Protein AF-A0A950SJ59-F1 (afdb_monomer_lite)

pLDDT: mean 78.63, std 16.85, range [39.66, 96.44]

Secondary structure (DSSP, 8-state):
---PPPP---TTS-GGG---GGGPPPPTTGGGS-TTPPP-PPPHHHHHH--SHHHHHHHHHHHHHHS-S-----------

Radius of gyration: 23.07 Å; chains: 1; bounding box: 64×28×52 Å

Structure (mmCIF, N/CA/C/O backbone):
data_AF-A0A950SJ59-F1
#
_entry.id   AF-A0A950SJ59-F1
#
loop_
_atom_site.group_PDB
_atom_site.id
_atom_site.type_symbol
_atom_site.label_atom_id
_atom_site.label_alt_id
_atom_site.label_comp_id
_atom_site.label_asym_id
_atom_site.label_entity_id
_atom_site.label_seq_id
_atom_site.pdbx_PDB_ins_code
_atom_site.Cartn_x
_atom_site.Cartn_y
_atom_site.Cartn_z
_atom_site.occupancy
_atom_site.B_iso_or_equiv
_atom_site.auth_seq_id
_atom_site.auth_comp_id
_atom_site.auth_asym_id
_atom_site.auth_atom_id
_atom_site.pdbx_PDB_model_num
ATOM 1 N N . MET A 1 1 ? 52.324 9.074 -7.946 1.00 43.38 1 MET A N 1
ATOM 2 C CA . MET A 1 1 ? 51.149 8.569 -8.695 1.00 43.38 1 MET A CA 1
ATOM 3 C C . MET A 1 1 ? 50.183 7.945 -7.697 1.00 43.38 1 MET A C 1
ATOM 5 O O . MET A 1 1 ? 50.570 7.002 -7.018 1.00 43.38 1 MET A O 1
ATOM 9 N N . LYS A 1 2 ? 48.989 8.526 -7.513 1.00 42.88 2 LYS A N 1
ATOM 10 C CA . LYS A 1 2 ? 47.970 7.999 -6.589 1.00 42.88 2 LYS A CA 1
ATOM 11 C C . LYS A 1 2 ? 47.507 6.632 -7.110 1.00 42.88 2 LYS A C 1
ATOM 13 O O . LYS A 1 2 ? 46.994 6.557 -8.218 1.00 42.88 2 LYS A O 1
ATOM 18 N N . LYS A 1 3 ? 47.747 5.562 -6.347 1.00 48.03 3 LYS A N 1
ATOM 19 C CA . LYS A 1 3 ? 47.222 4.225 -6.650 1.00 48.03 3 LYS A CA 1
ATOM 20 C C . LYS A 1 3 ? 45.758 4.190 -6.219 1.00 48.03 3 LYS A C 1
ATOM 22 O O . LYS A 1 3 ? 45.479 4.250 -5.025 1.00 48.03 3 LYS A O 1
ATOM 27 N N . GLU A 1 4 ? 44.843 4.129 -7.179 1.00 54.09 4 GLU A N 1
ATOM 28 C CA . GLU A 1 4 ? 43.444 3.809 -6.905 1.00 54.09 4 GLU A CA 1
ATOM 29 C C . GLU A 1 4 ? 43.330 2.327 -6.535 1.00 54.09 4 GLU A C 1
ATOM 31 O O . GLU A 1 4 ? 43.821 1.442 -7.236 1.00 54.09 4 GLU A O 1
ATOM 36 N N . SER A 1 5 ? 42.732 2.067 -5.376 1.00 52.12 5 SER A N 1
ATOM 37 C CA . SER A 1 5 ? 42.542 0.731 -4.818 1.00 52.12 5 SER A CA 1
ATOM 38 C C . SER A 1 5 ? 41.596 -0.096 -5.702 1.00 52.12 5 SER A C 1
ATOM 40 O O . SER A 1 5 ? 40.554 0.425 -6.110 1.00 52.12 5 SER A O 1
ATOM 42 N N . PRO A 1 6 ? 41.869 -1.391 -5.959 1.00 49.38 6 PRO A N 1
ATOM 43 C CA . PRO A 1 6 ? 40.958 -2.214 -6.740 1.00 49.38 6 PRO A CA 1
ATOM 44 C C . PRO A 1 6 ? 39.660 -2.396 -5.948 1.00 49.38 6 PRO A C 1
ATOM 46 O O . PRO A 1 6 ? 39.677 -2.789 -4.776 1.00 49.38 6 PRO A O 1
ATOM 49 N N . LYS A 1 7 ? 38.516 -2.085 -6.569 1.00 60.25 7 LYS A N 1
ATOM 50 C CA . LYS A 1 7 ? 37.201 -2.341 -5.971 1.00 60.25 7 LYS A CA 1
ATOM 51 C C . LYS A 1 7 ? 37.109 -3.833 -5.652 1.00 60.25 7 LYS A C 1
ATOM 53 O O . LYS A 1 7 ? 37.231 -4.659 -6.552 1.00 60.25 7 LYS A O 1
ATOM 58 N N . ARG A 1 8 ? 36.920 -4.165 -4.368 1.00 57.31 8 ARG A N 1
ATOM 59 C CA . ARG A 1 8 ? 36.701 -5.533 -3.874 1.00 57.31 8 ARG A CA 1
ATOM 60 C C . ARG A 1 8 ? 35.582 -6.183 -4.692 1.00 57.31 8 ARG A C 1
ATOM 62 O O . ARG A 1 8 ? 34.412 -5.863 -4.507 1.00 57.31 8 ARG A O 1
ATOM 69 N N . GLY A 1 9 ? 35.964 -7.051 -5.625 1.00 53.28 9 GLY A N 1
ATOM 70 C CA . GLY A 1 9 ? 35.036 -7.848 -6.412 1.00 53.28 9 GLY A CA 1
ATOM 71 C C . GLY A 1 9 ? 34.282 -8.814 -5.505 1.00 53.28 9 GLY A C 1
ATOM 72 O O . GLY A 1 9 ? 34.865 -9.396 -4.593 1.00 53.28 9 GLY A O 1
ATOM 73 N N . PHE A 1 10 ? 32.983 -8.948 -5.756 1.00 60.56 10 PHE A N 1
ATOM 74 C CA . PHE A 1 10 ? 32.040 -9.841 -5.087 1.00 60.56 10 PHE A CA 1
ATOM 75 C C . PHE A 1 10 ? 32.570 -11.288 -5.026 1.00 60.56 10 PHE A C 1
ATOM 77 O O . PHE A 1 10 ? 32.358 -12.073 -5.949 1.00 60.56 10 PHE A O 1
ATOM 84 N N . ALA A 1 11 ? 33.249 -11.654 -3.938 1.00 62.88 11 ALA A N 1
ATOM 85 C CA . ALA A 1 11 ? 33.952 -12.931 -3.765 1.00 62.88 11 ALA A CA 1
ATOM 86 C C . ALA A 1 11 ? 33.032 -14.142 -3.477 1.00 62.88 11 ALA A C 1
ATOM 88 O O . ALA A 1 11 ? 33.436 -15.079 -2.798 1.00 62.88 11 ALA A O 1
ATOM 89 N N . GLY A 1 12 ? 31.792 -14.133 -3.971 1.00 70.25 12 GLY A N 1
ATOM 90 C CA . GLY A 1 12 ? 30.815 -15.195 -3.693 1.00 70.25 12 GLY A CA 1
ATOM 91 C C . GLY A 1 12 ? 29.738 -15.401 -4.758 1.00 70.25 12 GLY A C 1
ATOM 92 O O . GLY A 1 12 ? 28.816 -16.177 -4.539 1.00 70.25 12 GLY A O 1
ATOM 93 N N . THR A 1 13 ? 29.827 -14.723 -5.905 1.00 80.81 13 THR A N 1
ATOM 94 C CA . THR A 1 13 ? 28.865 -14.882 -7.011 1.00 80.81 13 THR A CA 1
ATOM 95 C C . THR A 1 13 ? 29.574 -15.451 -8.234 1.00 80.81 13 THR A C 1
ATOM 97 O O . TH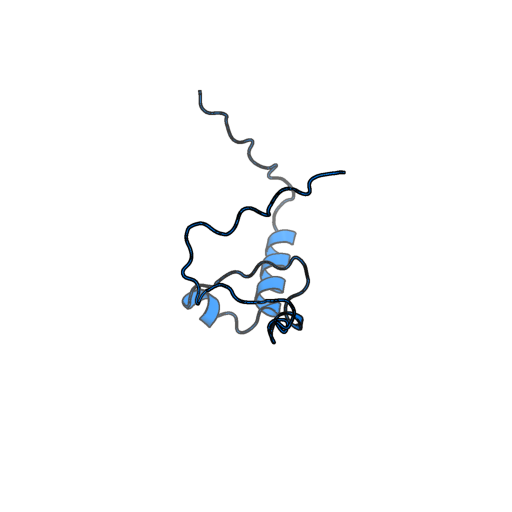R A 1 13 ? 30.718 -15.081 -8.513 1.00 80.81 13 THR A O 1
ATOM 100 N N . ARG A 1 14 ? 28.923 -16.379 -8.951 1.00 82.44 14 ARG A N 1
ATOM 101 C CA . ARG A 1 14 ? 29.463 -16.905 -10.217 1.00 82.44 14 ARG A CA 1
ATOM 102 C C . ARG A 1 14 ? 29.550 -15.783 -11.253 1.00 82.44 14 ARG A C 1
ATOM 104 O O . ARG A 1 14 ? 28.824 -14.793 -11.156 1.00 82.44 14 ARG A O 1
ATOM 111 N N . SER A 1 15 ? 30.423 -15.942 -12.245 1.00 83.62 15 SER A N 1
ATOM 112 C CA . SER A 1 15 ? 30.625 -14.976 -13.336 1.00 83.62 15 SER A CA 1
ATOM 113 C C . SER A 1 15 ? 29.322 -14.551 -14.009 1.00 83.62 15 SER A C 1
ATOM 115 O O . SER A 1 15 ? 29.144 -13.368 -14.287 1.00 83.62 15 SER A O 1
ATOM 117 N N . GLU A 1 16 ? 28.400 -15.493 -14.201 1.00 83.81 16 GLU A N 1
ATOM 118 C CA . GLU A 1 16 ? 27.108 -15.283 -14.870 1.00 83.81 16 GLU A CA 1
ATOM 119 C C . GLU A 1 16 ? 26.173 -14.321 -14.115 1.00 83.81 16 GLU A C 1
ATOM 121 O O . GLU A 1 16 ? 25.278 -13.739 -14.718 1.00 83.81 16 GLU A O 1
ATOM 126 N N . TYR A 1 17 ? 26.383 -14.117 -12.809 1.00 83.44 17 TYR A N 1
ATOM 127 C CA . TYR A 1 17 ? 25.578 -13.213 -11.976 1.00 83.44 17 TYR A CA 1
ATOM 128 C C . TYR A 1 17 ? 26.165 -11.800 -11.867 1.00 83.44 17 TYR A C 1
ATOM 130 O O . TYR A 1 17 ? 25.687 -10.979 -11.079 1.00 83.44 17 TYR A O 1
ATOM 138 N N . ARG A 1 18 ? 27.197 -11.482 -12.656 1.00 83.50 18 ARG A N 1
ATOM 139 C CA . ARG A 1 18 ? 27.710 -10.114 -12.800 1.00 83.50 18 ARG A CA 1
ATOM 140 C C . ARG A 1 18 ? 26.821 -9.328 -13.757 1.00 83.50 18 ARG A C 1
ATOM 142 O O . ARG A 1 18 ? 27.195 -9.053 -14.892 1.00 83.50 18 ARG A O 1
ATOM 149 N N . PHE A 1 19 ? 25.627 -8.990 -13.289 1.00 84.44 19 PHE A N 1
ATOM 150 C CA . PHE A 1 19 ? 24.699 -8.172 -14.056 1.00 84.44 19 PHE A CA 1
ATOM 151 C C . PHE A 1 19 ? 25.197 -6.725 -14.127 1.00 84.44 19 PHE A C 1
ATOM 153 O O . PHE A 1 19 ? 25.475 -6.100 -13.101 1.00 84.44 19 PHE A O 1
ATOM 160 N N . ASP A 1 20 ? 25.298 -6.196 -15.344 1.00 84.81 20 ASP A N 1
ATOM 161 C CA . ASP A 1 20 ? 25.508 -4.773 -15.578 1.00 84.81 20 ASP A C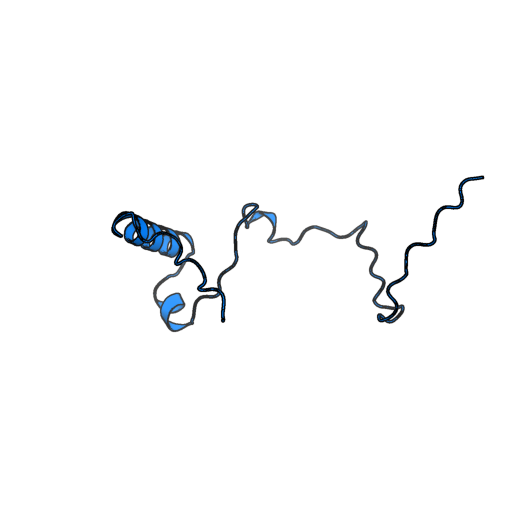A 1
ATOM 162 C C . ASP A 1 20 ? 24.160 -4.046 -15.493 1.00 84.81 20 ASP A C 1
ATOM 164 O O . ASP A 1 20 ? 23.312 -4.146 -16.381 1.00 84.81 20 ASP A O 1
ATOM 168 N N . TYR A 1 21 ? 23.955 -3.322 -14.394 1.00 84.69 21 TYR A N 1
ATOM 169 C CA . TYR A 1 21 ? 22.732 -2.560 -14.153 1.00 84.69 21 TYR A CA 1
ATOM 170 C C . TYR A 1 21 ? 22.753 -1.154 -14.772 1.00 84.69 21 TYR A C 1
ATOM 172 O O . TYR A 1 21 ? 21.776 -0.424 -14.616 1.00 84.69 21 TYR A O 1
ATOM 180 N N . SER A 1 22 ? 23.814 -0.752 -15.485 1.00 87.31 22 SER A N 1
ATOM 181 C CA . SER A 1 22 ? 23.894 0.578 -16.115 1.00 87.31 22 SER A CA 1
ATOM 182 C C . SER A 1 22 ? 22.798 0.811 -17.161 1.00 87.31 22 SER A C 1
ATOM 184 O O . SER A 1 22 ? 22.313 1.930 -17.311 1.00 87.31 22 SER A O 1
ATOM 186 N N . ALA A 1 23 ? 22.356 -0.256 -17.830 1.00 84.56 23 ALA A N 1
ATOM 187 C CA . ALA A 1 23 ? 21.250 -0.248 -18.786 1.00 84.56 23 ALA A CA 1
ATOM 188 C C . ALA A 1 23 ? 19.925 -0.774 -18.194 1.00 84.56 23 ALA A C 1
ATOM 190 O O . ALA A 1 23 ? 18.950 -0.972 -18.927 1.00 84.56 23 ALA A O 1
ATOM 191 N N . ALA A 1 24 ? 19.868 -1.041 -16.885 1.00 88.00 24 ALA A N 1
ATOM 192 C CA . ALA A 1 24 ? 18.667 -1.577 -16.261 1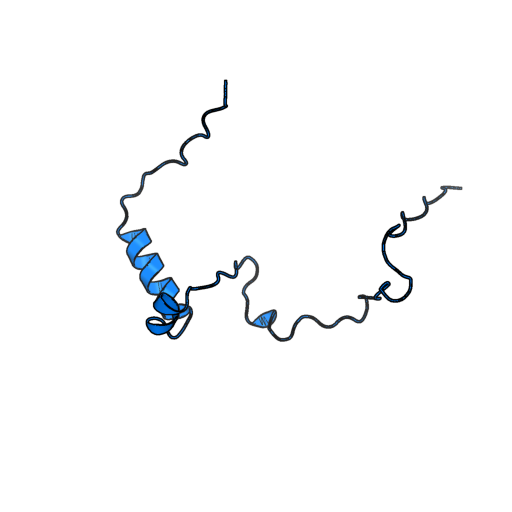.00 88.00 24 ALA A CA 1
ATOM 193 C C . ALA A 1 24 ? 17.537 -0.542 -16.280 1.00 88.00 24 ALA A C 1
ATOM 195 O O . ALA A 1 24 ? 17.713 0.625 -15.933 1.00 88.00 24 ALA A O 1
ATOM 196 N N . LYS A 1 25 ? 16.340 -0.986 -16.666 1.00 87.44 25 LYS A N 1
ATOM 197 C CA . LYS A 1 25 ? 15.144 -0.146 -16.620 1.00 87.44 25 LYS A CA 1
ATOM 198 C C . LYS A 1 25 ? 14.529 -0.188 -15.219 1.00 87.44 25 LYS A C 1
ATOM 200 O O . LYS A 1 25 ? 14.477 -1.267 -14.622 1.00 87.44 25 LYS A O 1
ATOM 205 N N . PRO A 1 26 ? 14.008 0.942 -14.708 1.00 83.44 26 PRO A N 1
ATOM 206 C CA . PRO A 1 26 ? 13.218 0.945 -13.485 1.00 83.44 26 PRO A CA 1
ATOM 207 C C . PRO A 1 26 ? 12.055 -0.046 -13.582 1.00 83.44 26 PRO A C 1
ATOM 209 O O . PRO A 1 26 ? 11.474 -0.241 -14.652 1.00 83.44 26 PRO A O 1
ATOM 212 N N . ASN A 1 27 ? 11.694 -0.664 -12.456 1.00 86.06 27 ASN A N 1
ATOM 213 C CA . ASN A 1 27 ? 10.551 -1.572 -12.397 1.00 86.06 27 ASN A CA 1
ATOM 214 C C . ASN A 1 27 ? 9.288 -0.862 -12.925 1.00 86.06 27 ASN A C 1
ATOM 216 O O . ASN A 1 27 ? 8.985 0.257 -12.513 1.00 86.06 27 ASN A O 1
ATOM 220 N N . ARG A 1 28 ? 8.513 -1.530 -13.791 1.00 87.69 28 ARG A N 1
ATOM 221 C CA . ARG A 1 28 ? 7.265 -1.003 -14.379 1.00 87.69 28 ARG A CA 1
ATOM 222 C C . ARG A 1 28 ? 6.228 -0.539 -13.346 1.00 87.69 28 ARG A C 1
ATOM 224 O O . ARG A 1 28 ? 5.327 0.226 -13.676 1.00 87.69 28 ARG A O 1
ATOM 231 N N . PHE A 1 29 ? 6.338 -1.012 -12.107 1.00 84.19 29 PHE A N 1
ATOM 232 C CA . PHE A 1 29 ? 5.471 -0.634 -10.994 1.00 84.19 29 PHE A CA 1
ATOM 233 C C . PHE A 1 29 ? 6.075 0.424 -10.068 1.00 84.19 29 PHE A C 1
ATOM 235 O O . PHE A 1 29 ? 5.359 0.926 -9.209 1.00 84.19 29 PHE A O 1
ATOM 242 N N . ALA A 1 30 ? 7.348 0.794 -10.244 1.00 83.94 30 ALA A N 1
ATOM 243 C CA . ALA A 1 30 ? 8.022 1.770 -9.387 1.00 83.94 30 ALA A CA 1
ATOM 244 C C . ALA A 1 30 ? 7.279 3.111 -9.374 1.00 83.94 30 ALA A C 1
ATOM 246 O O . ALA A 1 30 ? 7.054 3.671 -8.312 1.00 83.94 30 ALA A O 1
ATOM 247 N N . ALA A 1 31 ? 6.785 3.561 -10.531 1.00 85.06 31 ALA A N 1
ATOM 248 C CA . ALA A 1 31 ? 6.006 4.796 -10.637 1.00 85.06 31 ALA A CA 1
ATOM 249 C C . ALA A 1 31 ? 4.668 4.764 -9.869 1.00 85.06 31 ALA A C 1
ATOM 251 O O . ALA A 1 31 ? 4.100 5.813 -9.582 1.00 85.06 31 ALA A O 1
ATOM 252 N N . ARG A 1 32 ? 4.141 3.575 -9.545 1.00 84.44 32 ARG A N 1
ATOM 253 C CA . ARG A 1 32 ? 2.881 3.426 -8.795 1.00 84.44 32 ARG A CA 1
ATOM 254 C C . ARG A 1 32 ? 3.082 3.532 -7.286 1.00 84.44 32 ARG A C 1
ATOM 256 O O . ARG A 1 32 ? 2.106 3.682 -6.557 1.00 84.44 32 ARG A O 1
ATOM 263 N N . ILE A 1 33 ? 4.324 3.429 -6.820 1.00 83.06 33 ILE A N 1
ATOM 264 C CA . ILE A 1 33 ? 4.677 3.462 -5.407 1.00 83.06 33 ILE A CA 1
ATOM 265 C C . ILE A 1 33 ? 5.332 4.812 -5.141 1.00 83.06 33 ILE A C 1
ATOM 267 O O . ILE A 1 33 ? 6.377 5.125 -5.705 1.00 83.06 33 ILE A O 1
ATOM 271 N N . LYS A 1 34 ? 4.708 5.629 -4.288 1.00 84.50 34 LYS A N 1
ATOM 272 C CA . LYS A 1 34 ? 5.304 6.907 -3.890 1.00 84.50 34 LYS A CA 1
ATOM 273 C C . LYS A 1 34 ? 6.607 6.641 -3.146 1.00 84.50 34 LYS A C 1
ATOM 275 O O . LYS A 1 34 ? 6.685 5.696 -2.357 1.00 84.50 34 LYS A O 1
ATOM 280 N N . GLU A 1 35 ? 7.604 7.482 -3.377 1.00 84.88 35 GLU A N 1
ATOM 281 C CA . GLU A 1 35 ? 8.871 7.409 -2.659 1.00 84.88 35 GLU A CA 1
ATOM 282 C C . GLU A 1 35 ? 8.628 7.400 -1.138 1.00 84.88 35 GLU A C 1
ATOM 284 O O . GLU A 1 35 ? 7.768 8.122 -0.632 1.00 84.88 35 GLU A O 1
ATOM 289 N N . GLY A 1 36 ? 9.315 6.507 -0.419 1.00 85.06 36 GLY A N 1
ATOM 290 C CA . GLY A 1 36 ? 9.115 6.303 1.021 1.00 85.06 36 GLY A CA 1
ATOM 291 C C . GLY A 1 36 ? 7.912 5.435 1.418 1.00 85.06 36 GLY A C 1
ATOM 292 O O . GLY A 1 36 ? 7.692 5.224 2.609 1.00 85.06 36 GLY A O 1
ATOM 293 N N . SER A 1 37 ? 7.140 4.895 0.468 1.00 86.31 37 SER A N 1
ATOM 294 C CA . SER A 1 37 ? 6.054 3.958 0.793 1.00 86.31 37 SER A CA 1
ATOM 295 C C . SER A 1 37 ? 6.597 2.591 1.214 1.00 86.31 37 SER A C 1
ATOM 297 O O . SER A 1 37 ? 7.514 2.055 0.593 1.00 86.31 37 SER A O 1
ATOM 299 N N . VAL A 1 38 ? 5.970 1.988 2.225 1.00 86.94 38 VAL A N 1
ATOM 300 C CA . VAL A 1 38 ? 6.246 0.614 2.664 1.00 86.94 38 VAL A CA 1
ATOM 301 C C . VAL A 1 38 ? 5.169 -0.312 2.106 1.00 86.94 38 VAL A C 1
ATOM 303 O O . VAL A 1 38 ? 3.978 -0.044 2.259 1.00 86.94 38 VAL A O 1
ATOM 306 N N . ALA A 1 39 ? 5.582 -1.403 1.459 1.00 87.50 39 ALA A N 1
ATOM 307 C CA . ALA A 1 39 ? 4.665 -2.453 1.033 1.00 87.50 39 ALA A CA 1
ATOM 308 C C . ALA A 1 39 ? 4.357 -3.379 2.217 1.00 87.50 39 ALA A C 1
ATOM 310 O O . ALA A 1 39 ? 5.273 -3.914 2.841 1.00 87.50 39 ALA A O 1
ATOM 311 N N . VAL A 1 40 ? 3.072 -3.568 2.510 1.00 89.50 40 VAL A N 1
ATOM 312 C CA . VAL A 1 40 ? 2.584 -4.478 3.552 1.00 89.50 40 VAL A CA 1
ATOM 313 C C . VAL A 1 40 ? 1.730 -5.545 2.881 1.00 89.50 40 VAL A C 1
ATOM 315 O O . VAL A 1 40 ? 0.906 -5.228 2.023 1.00 89.50 40 VAL A O 1
ATOM 318 N N . LEU A 1 41 ? 1.948 -6.804 3.253 1.00 92.31 41 LEU A N 1
ATOM 319 C CA . LEU A 1 41 ? 1.115 -7.916 2.814 1.00 92.31 41 LEU A CA 1
ATOM 320 C C . LEU A 1 41 ? -0.098 -8.020 3.742 1.00 92.31 41 LEU A C 1
ATOM 322 O O . LEU A 1 41 ? 0.065 -8.033 4.960 1.00 92.31 41 LEU A O 1
ATOM 326 N N . LEU A 1 42 ? -1.296 -8.070 3.162 1.00 93.81 42 LEU A N 1
ATOM 327 C CA . LEU A 1 42 ? -2.520 -8.362 3.902 1.00 93.81 42 LEU A CA 1
ATOM 328 C C . LEU A 1 42 ? -2.785 -9.863 3.851 1.00 93.81 42 LEU A C 1
ATOM 330 O O . LEU A 1 42 ? -2.607 -10.484 2.802 1.00 93.81 42 LEU A O 1
ATOM 334 N N . GLU A 1 43 ? -3.241 -10.418 4.968 1.00 96.44 43 GLU A N 1
ATOM 335 C CA . GLU A 1 43 ? -3.726 -11.793 5.007 1.00 96.44 43 GLU A CA 1
ATOM 336 C C . GLU A 1 43 ? -5.004 -11.946 4.153 1.00 96.44 43 GLU A C 1
ATOM 338 O O . GLU A 1 43 ? -5.728 -10.962 3.945 1.00 96.44 43 GLU A O 1
ATOM 343 N N . PRO A 1 44 ? -5.291 -13.148 3.613 1.00 95.38 44 PRO A N 1
ATOM 344 C CA . PRO A 1 44 ? -6.393 -13.357 2.669 1.00 95.38 44 PRO A CA 1
ATOM 345 C C . PRO A 1 44 ? -7.775 -12.985 3.215 1.00 95.38 44 PRO A C 1
ATOM 347 O O . PRO A 1 44 ? -8.629 -12.506 2.471 1.00 95.38 44 PRO A O 1
ATOM 350 N N . ASP A 1 45 ? -7.997 -13.189 4.508 1.00 96.00 45 ASP A N 1
ATOM 351 C CA . ASP A 1 45 ? -9.227 -12.828 5.210 1.00 96.00 45 ASP A CA 1
ATOM 352 C C . ASP A 1 45 ? -9.439 -11.308 5.218 1.00 96.00 45 ASP A C 1
ATOM 354 O O . ASP A 1 45 ? -10.508 -10.825 4.845 1.00 96.00 45 ASP A O 1
ATOM 358 N N . VAL A 1 46 ? -8.403 -10.534 5.534 1.00 93.50 46 VAL A N 1
ATOM 359 C CA . VAL A 1 46 ? -8.449 -9.067 5.512 1.00 93.50 46 VAL A CA 1
ATOM 360 C C . VAL A 1 46 ? -8.554 -8.554 4.076 1.00 93.50 46 VAL A C 1
ATOM 362 O O . VAL A 1 46 ? -9.340 -7.649 3.791 1.00 93.50 46 VAL A O 1
ATOM 365 N N . ALA A 1 47 ? -7.808 -9.152 3.148 1.00 94.19 47 ALA A N 1
ATOM 366 C CA . ALA A 1 47 ? -7.863 -8.805 1.730 1.00 94.19 47 ALA A CA 1
ATOM 367 C C . ALA A 1 47 ? -9.241 -9.084 1.105 1.00 94.19 47 ALA A C 1
ATOM 369 O O . ALA A 1 47 ? -9.636 -8.384 0.179 1.00 94.19 47 ALA A O 1
ATOM 370 N N . SER A 1 48 ? -10.000 -10.056 1.627 1.00 94.56 48 SER A N 1
ATOM 371 C CA . SER A 1 48 ? -11.369 -10.327 1.165 1.00 94.56 48 SER A CA 1
ATOM 372 C C . SER A 1 48 ? -12.351 -9.190 1.480 1.00 94.56 48 SER A C 1
ATOM 374 O O . SER A 1 48 ? -13.343 -9.014 0.775 1.00 94.56 48 SER A O 1
ATOM 376 N N . VAL A 1 49 ? -12.059 -8.394 2.514 1.00 96.19 49 VAL A N 1
ATOM 377 C CA . VAL A 1 49 ? -12.881 -7.254 2.943 1.00 96.19 49 VAL A CA 1
ATOM 378 C C . VAL A 1 49 ? -12.482 -5.972 2.209 1.00 96.19 49 VAL A C 1
ATOM 380 O O . VAL A 1 49 ? -13.341 -5.157 1.871 1.00 96.19 49 VAL A O 1
ATOM 383 N N . PHE A 1 50 ? -11.186 -5.780 1.942 1.00 94.56 50 PHE A N 1
ATOM 384 C CA . PHE A 1 50 ? -10.663 -4.558 1.331 1.00 94.56 50 PHE A CA 1
ATOM 385 C C . PHE A 1 50 ? -10.165 -4.780 -0.099 1.00 94.56 50 PHE A C 1
ATOM 387 O O . PHE A 1 50 ? -9.118 -5.376 -0.329 1.00 94.56 50 PHE A O 1
ATOM 394 N N . ASN A 1 51 ? -10.865 -4.184 -1.066 1.00 89.31 51 ASN A N 1
ATOM 395 C CA . ASN A 1 51 ? -10.560 -4.345 -2.492 1.00 89.31 51 ASN A CA 1
ATOM 396 C C . ASN A 1 51 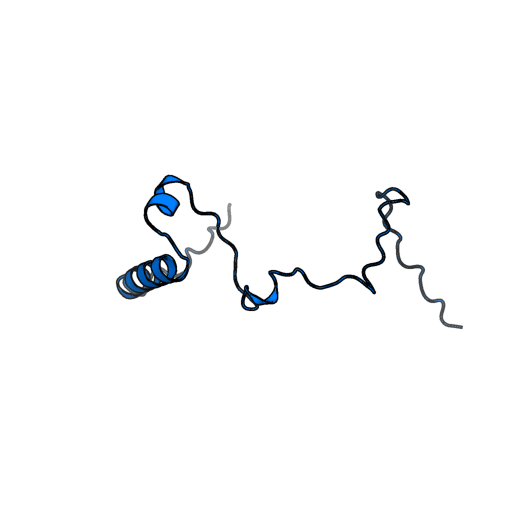? -9.447 -3.418 -3.016 1.00 89.31 51 ASN A C 1
ATOM 398 O O . ASN A 1 51 ? -8.964 -3.608 -4.133 1.00 89.31 51 ASN A O 1
ATOM 402 N N . ASN A 1 52 ? -9.060 -2.377 -2.268 1.00 91.56 52 ASN A N 1
ATOM 403 C CA . ASN A 1 52 ? -8.012 -1.446 -2.687 1.00 91.56 52 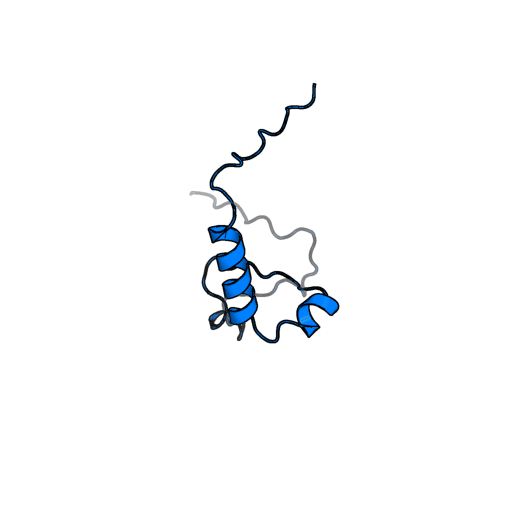ASN A CA 1
ATOM 404 C C . ASN A 1 52 ? -7.260 -0.815 -1.501 1.00 91.56 52 ASN A C 1
ATOM 406 O O . ASN A 1 52 ? -7.697 -0.847 -0.350 1.00 91.56 52 ASN A O 1
ATOM 410 N N . SER A 1 53 ? -6.102 -0.218 -1.794 1.00 91.12 53 SER A N 1
ATOM 411 C CA . SER A 1 53 ? -5.248 0.419 -0.786 1.00 91.12 53 SER A CA 1
ATOM 412 C C . SER A 1 53 ? -5.823 1.726 -0.231 1.00 91.12 53 SER A C 1
ATOM 414 O O . SER A 1 53 ? -5.459 2.127 0.873 1.00 91.12 53 SER A O 1
ATOM 416 N N . GLU A 1 54 ? -6.716 2.399 -0.958 1.00 92.44 54 GLU A N 1
ATOM 417 C CA . GLU A 1 54 ? -7.355 3.636 -0.506 1.00 92.44 54 GLU A CA 1
ATOM 418 C C . GLU A 1 54 ? -8.306 3.365 0.664 1.00 92.44 54 GLU A C 1
ATOM 420 O O . GLU A 1 54 ? -8.171 4.007 1.707 1.00 92.44 54 GLU A O 1
ATOM 425 N N . SER A 1 55 ? -9.167 2.346 0.554 1.00 94.31 55 SER A N 1
ATOM 426 C CA . SER A 1 55 ? -10.111 1.957 1.608 1.00 94.31 55 SER A CA 1
ATOM 427 C C . SER A 1 55 ? -9.406 1.519 2.890 1.00 94.31 55 SER A C 1
ATOM 429 O O . SER A 1 55 ? -9.822 1.898 3.984 1.00 94.31 55 SER A O 1
ATOM 431 N N 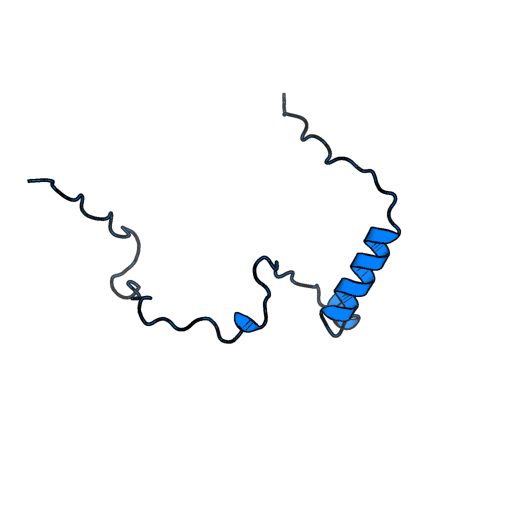. VAL A 1 56 ? -8.298 0.776 2.766 1.00 95.00 56 VAL A N 1
ATOM 432 C CA . VAL A 1 56 ? -7.492 0.347 3.923 1.00 95.00 56 VAL A CA 1
ATOM 433 C C . VAL A 1 56 ? -6.893 1.563 4.622 1.00 95.00 56 VAL A C 1
ATOM 435 O O . VAL A 1 56 ? -7.037 1.732 5.830 1.00 95.00 56 VAL A O 1
ATOM 438 N N . ASN A 1 57 ? -6.247 2.445 3.858 1.00 94.75 57 ASN A N 1
ATOM 439 C CA . ASN A 1 57 ? -5.595 3.622 4.420 1.00 94.75 57 ASN A CA 1
ATOM 440 C C . ASN A 1 57 ? -6.595 4.603 5.036 1.00 94.75 57 ASN A C 1
ATOM 442 O O . ASN A 1 57 ? -6.278 5.229 6.045 1.00 94.75 57 ASN A O 1
ATOM 446 N N . GLN A 1 58 ? -7.788 4.748 4.459 1.00 95.38 58 GLN A N 1
ATOM 447 C CA . GLN A 1 58 ? -8.841 5.584 5.029 1.00 95.38 58 GLN A CA 1
ATOM 448 C C . GLN A 1 58 ? -9.278 5.057 6.398 1.00 95.38 58 GLN A C 1
ATOM 450 O O . GLN A 1 58 ? -9.277 5.823 7.360 1.00 95.38 58 GLN A O 1
ATOM 455 N N . LEU A 1 59 ? -9.555 3.753 6.512 1.00 94.62 59 LEU A N 1
ATOM 456 C CA . LEU A 1 59 ? -9.923 3.141 7.788 1.00 94.62 59 LEU A CA 1
ATOM 457 C C . LEU A 1 59 ? -8.805 3.276 8.828 1.00 94.62 59 LEU A C 1
ATOM 459 O O . LEU A 1 59 ? -9.060 3.715 9.947 1.00 94.62 59 LEU A O 1
ATOM 463 N N . LEU A 1 60 ? -7.563 2.942 8.464 1.00 94.00 60 LEU A N 1
ATOM 464 C CA . LEU A 1 60 ? -6.427 3.031 9.385 1.00 94.00 60 LEU A CA 1
ATOM 465 C C . LEU A 1 60 ? -6.208 4.464 9.881 1.00 94.00 60 LEU A C 1
ATOM 467 O O . LEU A 1 60 ? -5.925 4.660 11.058 1.00 94.00 60 LEU A O 1
ATOM 471 N N . ARG A 1 61 ? -6.395 5.477 9.026 1.00 95.06 61 ARG A N 1
ATOM 472 C CA . ARG A 1 61 ? -6.339 6.889 9.440 1.00 95.06 61 ARG A CA 1
ATOM 473 C C . ARG A 1 61 ? -7.462 7.252 10.402 1.00 95.06 61 ARG A C 1
ATOM 475 O O . ARG A 1 61 ? -7.192 7.943 11.376 1.00 95.06 61 ARG A O 1
ATOM 482 N N . SER A 1 62 ? -8.686 6.782 10.162 1.00 94.62 62 SER A N 1
ATOM 483 C CA . SER A 1 62 ? -9.804 6.987 11.091 1.00 94.62 62 SER A CA 1
ATOM 484 C C . SER A 1 62 ? -9.526 6.359 12.454 1.00 94.62 62 SER A C 1
ATOM 486 O O . SER A 1 62 ? -9.783 6.990 13.474 1.00 94.62 62 SER A O 1
ATOM 488 N N . VAL A 1 63 ? -8.942 5.158 12.482 1.00 93.94 63 VAL A N 1
ATOM 489 C CA . VAL A 1 63 ? -8.521 4.506 13.729 1.00 93.94 63 VAL A CA 1
ATOM 490 C C . VAL A 1 63 ? -7.421 5.314 14.414 1.00 93.94 63 VAL A C 1
ATOM 492 O O . VAL A 1 63 ? -7.541 5.593 15.599 1.00 93.94 63 VAL A O 1
ATOM 495 N N . ILE A 1 64 ? -6.389 5.747 13.684 1.00 92.94 64 ILE A N 1
ATOM 496 C CA . ILE A 1 64 ? -5.308 6.582 14.235 1.00 92.94 64 ILE A CA 1
ATOM 497 C C . ILE A 1 64 ? -5.862 7.882 14.831 1.00 92.94 64 ILE A C 1
ATOM 499 O O . ILE A 1 64 ? -5.450 8.260 15.919 1.00 92.94 64 ILE A O 1
ATOM 503 N N . ALA A 1 65 ? -6.810 8.537 14.158 1.00 91.69 65 ALA A N 1
ATOM 504 C CA . ALA A 1 65 ? -7.435 9.768 14.640 1.00 91.69 65 ALA A CA 1
ATOM 505 C C . ALA A 1 65 ? -8.338 9.550 15.868 1.00 91.69 65 ALA A C 1
ATOM 507 O O . ALA A 1 65 ? -8.502 10.456 16.679 1.00 91.69 65 ALA A O 1
ATOM 508 N N . ALA A 1 66 ? -8.936 8.364 15.995 1.00 90.88 66 ALA A N 1
ATOM 509 C CA . ALA A 1 66 ? -9.765 7.990 17.138 1.00 90.88 66 ALA A CA 1
ATOM 510 C C . ALA A 1 66 ? -8.946 7.478 18.336 1.00 90.88 66 ALA A C 1
ATOM 512 O O . ALA A 1 66 ? -9.464 7.419 19.452 1.00 90.88 66 ALA A O 1
ATOM 513 N N . LEU A 1 67 ? -7.684 7.088 18.124 1.00 87.75 67 LEU A N 1
ATOM 514 C CA . LEU A 1 67 ? -6.790 6.696 19.206 1.00 87.75 67 LEU A CA 1
ATOM 515 C C . LEU A 1 67 ? -6.359 7.945 19.994 1.00 87.75 67 LEU A C 1
ATOM 517 O O . LEU A 1 67 ? -5.963 8.941 19.390 1.00 87.75 67 LEU A O 1
ATOM 521 N N . PRO A 1 68 ? -6.399 7.913 21.339 1.00 75.69 68 PRO A N 1
ATOM 522 C CA . PRO A 1 68 ? -5.916 9.027 22.142 1.00 75.69 68 PRO A CA 1
ATOM 523 C C . PRO A 1 68 ? -4.423 9.243 21.871 1.00 75.69 68 PRO A C 1
ATOM 525 O O . PRO A 1 68 ? -3.628 8.301 21.936 1.00 75.69 68 PRO A O 1
ATOM 528 N N . GLU A 1 69 ? -4.036 10.484 21.569 1.00 68.88 69 GLU A N 1
ATOM 529 C CA . GLU A 1 69 ? -2.633 10.854 21.399 1.00 68.88 69 GLU A CA 1
ATOM 530 C C . GLU A 1 69 ? -1.872 10.609 22.708 1.00 68.88 69 GLU A C 1
ATOM 532 O O . GLU A 1 69 ? -1.947 11.395 23.649 1.00 68.88 69 GLU A O 1
ATOM 537 N N . GLY A 1 70 ? -1.141 9.497 22.794 1.00 60.75 70 GLY A N 1
ATOM 538 C CA . GLY A 1 70 ? -0.232 9.278 23.914 1.00 60.75 70 GLY A CA 1
ATOM 539 C C . GLY A 1 70 ? -0.052 7.835 24.347 1.00 60.75 70 GLY A C 1
ATOM 540 O O . GLY A 1 70 ? -0.347 7.485 25.486 1.00 60.75 70 GLY A O 1
ATOM 541 N N . GLN A 1 71 ? 0.589 7.019 23.513 1.00 52.16 71 GLN A N 1
ATOM 542 C CA . GLN A 1 71 ? 1.609 6.136 24.071 1.00 52.16 71 GLN A CA 1
ATOM 543 C C . GLN A 1 71 ? 2.973 6.588 23.549 1.00 52.16 71 GLN A C 1
ATOM 545 O O . GLN A 1 71 ? 3.266 6.382 22.370 1.00 52.16 71 GLN A O 1
ATOM 550 N N . PRO A 1 72 ? 3.822 7.216 24.390 1.00 53.44 72 PRO A N 1
ATOM 551 C CA . PRO A 1 72 ? 5.210 7.427 24.010 1.00 53.44 72 PRO A CA 1
ATOM 552 C C . PRO A 1 72 ? 5.843 6.067 23.685 1.00 53.44 72 PRO A C 1
ATOM 554 O O . PRO A 1 72 ? 5.469 5.060 24.302 1.00 53.44 72 PRO A O 1
ATOM 557 N N . PRO A 1 73 ? 6.803 6.006 22.742 1.00 55.44 73 PRO A N 1
ATOM 558 C CA . PRO A 1 73 ? 7.475 4.761 22.405 1.00 55.44 73 PRO A CA 1
ATOM 559 C C . PRO A 1 73 ? 8.024 4.155 23.693 1.00 55.44 73 PRO A C 1
ATOM 561 O O . PRO A 1 73 ? 8.841 4.762 24.390 1.00 55.44 73 PRO A O 1
ATOM 564 N N . ARG A 1 74 ? 7.516 2.969 24.042 1.00 59.09 74 ARG A N 1
ATOM 565 C CA . ARG A 1 74 ? 7.908 2.214 25.230 1.00 59.09 74 ARG A CA 1
ATOM 566 C C . ARG A 1 74 ? 9.433 2.075 25.182 1.00 59.09 74 ARG A C 1
ATOM 568 O O . ARG A 1 74 ? 9.947 1.321 24.356 1.00 59.09 74 ARG A O 1
ATOM 575 N N . LYS A 1 75 ? 10.160 2.853 26.005 1.00 54.28 75 LYS A N 1
ATOM 576 C CA . LYS A 1 75 ? 11.627 2.786 26.116 1.00 54.28 75 LYS A CA 1
ATOM 577 C C . LYS A 1 75 ? 11.991 1.310 26.243 1.00 54.28 75 LYS A C 1
ATOM 579 O O . LYS A 1 75 ? 11.549 0.660 27.193 1.00 54.28 75 LYS A O 1
ATOM 584 N N . LYS A 1 76 ? 12.744 0.774 25.275 1.00 56.31 76 LYS A N 1
ATOM 585 C CA . LYS A 1 76 ? 13.296 -0.580 25.366 1.00 56.31 76 LYS A CA 1
ATOM 586 C C . LYS A 1 76 ? 14.024 -0.653 26.706 1.00 56.31 76 LYS A C 1
ATOM 588 O O . LYS A 1 76 ? 14.985 0.085 26.917 1.00 56.31 76 LYS A O 1
ATOM 593 N N . ARG A 1 77 ? 13.515 -1.460 27.641 1.00 50.97 77 ARG A N 1
ATOM 594 C CA . ARG A 1 77 ? 14.215 -1.724 28.899 1.00 50.97 77 ARG A CA 1
ATOM 595 C C . ARG A 1 77 ? 15.523 -2.389 28.488 1.00 50.97 77 ARG A C 1
ATOM 597 O O . ARG A 1 77 ? 15.489 -3.458 27.883 1.00 50.97 77 ARG A O 1
ATOM 604 N N . ALA A 1 78 ? 16.641 -1.707 28.724 1.00 51.75 78 ALA A N 1
ATOM 605 C CA . ALA A 1 78 ? 17.953 -2.315 28.615 1.00 51.75 78 ALA A CA 1
ATOM 606 C C . ALA A 1 78 ? 17.941 -3.568 29.497 1.00 51.75 78 ALA A C 1
ATOM 608 O O . ALA A 1 78 ? 17.560 -3.494 30.669 1.00 51.75 78 ALA A O 1
ATOM 609 N N . ALA A 1 79 ? 18.253 -4.712 28.894 1.00 49.62 79 ALA A N 1
ATOM 610 C CA . ALA A 1 79 ? 18.447 -5.949 29.624 1.00 49.62 79 ALA A CA 1
ATOM 611 C C . ALA A 1 79 ? 19.600 -5.734 30.614 1.00 49.62 79 ALA A C 1
ATOM 613 O O . ALA A 1 79 ? 20.645 -5.200 30.235 1.00 49.62 79 ALA A O 1
ATOM 614 N N . LYS A 1 80 ? 19.356 -6.087 31.873 1.00 39.66 80 LYS A N 1
ATOM 615 C CA . LYS A 1 80 ? 20.379 -6.261 32.898 1.00 39.66 80 LYS A CA 1
ATOM 616 C C . LYS A 1 80 ? 20.672 -7.748 33.001 1.00 39.66 80 LYS A C 1
ATOM 618 O O . LYS A 1 80 ? 19.686 -8.513 32.898 1.00 39.66 80 LYS A O 1
#

Sequence (80 aa):
MKKESPKRGFAGTRSEYRFDYSAAKPNRFAARIKEGSVAVLLEPDVASVFNNSESVNQLLRSVIAALPEGQPPRKKRAAK

Foldseek 3Di:
DDDDDPDPPPPPDDPVPPDDCPPPDPDPCPVVAPPPDDDDDDDPVVCVVDVDPVVVVVVVVVVVVVDPPDDDPPPPPPDD